Protein AF-A0A7S2HAB1-F1 (afdb_monomer_lite)

Radius of gyration: 16.55 Å; chains: 1; bounding box: 39×33×55 Å

Structure (mmCIF, N/CA/C/O backbone):
data_AF-A0A7S2HAB1-F1
#
_entry.id   AF-A0A7S2HAB1-F1
#
loop_
_atom_site.group_PDB
_atom_site.id
_atom_site.type_symbol
_atom_site.label_atom_id
_atom_site.label_alt_id
_atom_site.label_comp_id
_atom_site.label_asym_id
_atom_site.label_entity_id
_atom_site.label_seq_id
_atom_site.pdbx_PDB_ins_code
_atom_site.Cartn_x
_atom_site.Cartn_y
_atom_site.Cartn_z
_atom_site.occupancy
_atom_site.B_iso_or_equiv
_atom_site.auth_seq_id
_atom_site.auth_comp_id
_atom_site.auth_asym_id
_atom_site.auth_atom_id
_atom_site.pdbx_PDB_model_num
ATOM 1 N N . GLU A 1 1 ? -26.908 -1.853 11.798 1.00 59.94 1 GLU A N 1
ATOM 2 C CA . GLU A 1 1 ? -26.066 -0.955 10.982 1.00 59.94 1 GLU A CA 1
ATOM 3 C C . GLU A 1 1 ? -24.615 -1.283 11.288 1.00 59.94 1 GLU A C 1
ATOM 5 O O . GLU A 1 1 ? -24.338 -1.611 12.435 1.00 59.94 1 GLU A O 1
ATOM 10 N N . ARG A 1 2 ? -23.726 -1.329 10.290 1.00 74.56 2 ARG A N 1
ATOM 11 C CA . ARG A 1 2 ? -22.325 -1.710 10.513 1.00 74.56 2 ARG A CA 1
ATOM 12 C C . ARG A 1 2 ? -21.465 -0.459 10.452 1.00 74.56 2 ARG A C 1
ATOM 14 O O . ARG A 1 2 ? -21.425 0.185 9.409 1.00 74.56 2 ARG A O 1
ATOM 21 N N . ILE A 1 3 ? -20.817 -0.118 11.561 1.00 85.75 3 ILE A N 1
ATOM 22 C CA . ILE A 1 3 ? -19.961 1.065 11.643 1.00 85.75 3 ILE A CA 1
ATOM 23 C C . ILE A 1 3 ? -18.622 0.728 10.981 1.00 85.75 3 ILE A C 1
ATOM 25 O O . ILE A 1 3 ? -18.009 -0.303 11.278 1.00 85.75 3 ILE A O 1
ATOM 29 N N . VAL A 1 4 ? -18.189 1.591 10.063 1.00 90.25 4 VAL A N 1
ATOM 30 C CA . VAL A 1 4 ? -16.900 1.483 9.376 1.00 90.25 4 VAL A CA 1
ATOM 31 C C . VAL A 1 4 ? -16.124 2.786 9.516 1.00 90.25 4 VAL A C 1
ATOM 33 O O . VAL A 1 4 ? -16.705 3.865 9.435 1.00 90.25 4 VAL A O 1
ATOM 36 N N . ALA A 1 5 ? -14.812 2.675 9.701 1.00 90.19 5 ALA A N 1
ATOM 37 C CA . ALA A 1 5 ? -13.876 3.787 9.607 1.00 90.19 5 ALA A CA 1
ATOM 38 C C . ALA A 1 5 ? -12.976 3.587 8.386 1.00 90.19 5 ALA A C 1
ATOM 40 O O . ALA A 1 5 ? -12.622 2.454 8.048 1.00 90.19 5 ALA A O 1
ATOM 41 N N . VAL A 1 6 ? -12.610 4.685 7.729 1.00 92.06 6 VAL A N 1
ATOM 42 C CA . VAL A 1 6 ? -11.629 4.694 6.640 1.00 92.06 6 VAL A CA 1
ATOM 43 C C . VAL A 1 6 ? -10.464 5.567 7.074 1.00 92.06 6 VAL A C 1
ATOM 45 O O . VAL A 1 6 ? -10.680 6.721 7.432 1.00 92.06 6 VAL A O 1
ATOM 48 N N . ALA A 1 7 ? -9.253 5.019 7.047 1.00 90.31 7 ALA A N 1
ATOM 49 C CA . ALA A 1 7 ? -8.049 5.714 7.493 1.00 90.31 7 ALA A CA 1
ATOM 50 C C . ALA A 1 7 ? -6.927 5.601 6.448 1.00 90.31 7 ALA A C 1
ATOM 52 O O . ALA A 1 7 ? -6.796 4.544 5.823 1.00 90.31 7 ALA A O 1
ATOM 53 N N . PRO A 1 8 ? -6.125 6.657 6.225 1.00 91.12 8 PRO A N 1
ATOM 54 C CA . PRO A 1 8 ? -4.907 6.552 5.428 1.00 91.12 8 PRO A CA 1
ATOM 55 C C . PRO A 1 8 ? -3.875 5.644 6.114 1.00 91.12 8 PRO A C 1
ATOM 57 O O . PRO A 1 8 ? -3.981 5.345 7.304 1.00 91.12 8 PRO A O 1
ATOM 60 N N . LEU A 1 9 ? -2.871 5.208 5.352 1.00 92.25 9 LEU A N 1
ATOM 61 C CA . LEU A 1 9 ? -1.725 4.446 5.858 1.00 92.25 9 LEU A CA 1
ATOM 62 C C . LEU A 1 9 ? -0.445 5.290 5.799 1.00 92.25 9 LEU A C 1
ATOM 64 O O . LEU A 1 9 ? 0.411 5.016 4.953 1.00 92.25 9 LEU A O 1
ATOM 68 N N . PRO A 1 10 ? -0.316 6.336 6.634 1.00 92.12 10 PRO A N 1
ATOM 69 C CA . PRO A 1 10 ? 0.826 7.232 6.551 1.00 92.12 10 PRO A CA 1
ATOM 70 C C . PRO A 1 10 ? 2.140 6.480 6.765 1.00 92.12 10 PRO A C 1
ATOM 72 O O . PRO A 1 10 ? 2.191 5.560 7.576 1.00 92.12 10 PRO A O 1
ATOM 75 N N . GLY A 1 11 ? 3.188 6.839 6.023 1.00 93.81 11 GLY A N 1
ATOM 76 C CA . GLY A 1 11 ? 4.491 6.171 6.077 1.00 93.81 11 GLY A CA 1
ATOM 77 C C . GLY A 1 11 ? 4.597 4.839 5.323 1.00 93.81 11 GLY A C 1
ATOM 78 O O . GLY A 1 11 ? 5.686 4.260 5.287 1.00 93.81 11 GLY A O 1
ATOM 79 N N . LEU A 1 12 ? 3.530 4.352 4.673 1.00 96.31 12 LEU A N 1
ATOM 80 C CA . LEU A 1 12 ? 3.559 3.100 3.903 1.00 96.31 12 LEU A CA 1
ATOM 81 C C . LEU A 1 12 ? 4.658 3.102 2.829 1.00 96.31 12 LEU A C 1
ATOM 83 O O . LEU A 1 12 ? 5.412 2.134 2.724 1.00 96.31 12 LEU A O 1
ATOM 87 N N . CYS A 1 13 ? 4.768 4.167 2.029 1.00 96.62 13 CYS A N 1
ATOM 88 C CA . CYS A 1 13 ? 5.779 4.248 0.973 1.00 96.62 13 CYS A CA 1
ATOM 89 C C . CYS A 1 13 ? 7.195 4.194 1.554 1.00 96.62 13 CYS A C 1
ATOM 91 O O . CYS A 1 13 ? 8.037 3.455 1.045 1.00 96.62 13 CYS A O 1
ATOM 93 N N . GLN A 1 14 ? 7.440 4.912 2.654 1.00 96.31 14 GLN A N 1
ATOM 94 C CA . GLN A 1 14 ? 8.735 4.894 3.330 1.00 96.31 14 GLN A CA 1
ATOM 95 C C . GLN A 1 14 ? 9.059 3.499 3.880 1.00 96.31 14 GLN A C 1
ATOM 97 O O . GLN A 1 14 ? 10.152 2.997 3.650 1.00 96.31 14 GLN A O 1
ATOM 102 N N . TRP A 1 15 ? 8.095 2.822 4.510 1.00 96.31 15 TRP A N 1
ATOM 103 C CA . TRP A 1 15 ? 8.269 1.455 5.010 1.00 96.31 15 TRP A CA 1
ATOM 104 C C . TRP A 1 15 ? 8.578 0.443 3.895 1.00 96.31 15 TRP A C 1
ATOM 106 O O . TRP A 1 15 ? 9.409 -0.454 4.067 1.00 96.31 15 TRP A O 1
ATOM 116 N N . VAL A 1 16 ? 7.941 0.596 2.728 1.00 97.44 16 VAL A N 1
ATOM 117 C CA . VAL A 1 16 ? 8.246 -0.207 1.534 1.00 97.44 16 VAL A CA 1
ATOM 118 C C . VAL A 1 16 ? 9.674 0.050 1.048 1.00 97.44 16 VAL A C 1
ATOM 120 O O . VAL A 1 16 ? 10.367 -0.909 0.700 1.00 97.44 16 VAL A O 1
ATOM 123 N N . VAL A 1 17 ? 10.111 1.314 1.042 1.00 97.12 17 VAL A N 1
ATOM 124 C CA . VAL A 1 17 ? 11.467 1.729 0.647 1.00 97.12 17 VAL A CA 1
ATOM 125 C C . VAL A 1 17 ? 12.529 1.202 1.603 1.00 97.12 17 VAL A C 1
ATOM 127 O O . VAL A 1 17 ? 13.468 0.559 1.141 1.00 97.12 17 VAL A O 1
ATOM 130 N N . ASP A 1 18 ? 12.362 1.402 2.906 1.00 97.12 18 ASP A N 1
ATOM 131 C CA . ASP A 1 18 ? 13.342 1.004 3.923 1.00 97.12 18 ASP A CA 1
ATOM 132 C C . ASP A 1 18 ? 13.551 -0.514 3.969 1.00 97.12 18 ASP A C 1
ATOM 134 O O . ASP A 1 18 ? 14.650 -0.993 4.243 1.00 97.12 18 ASP A O 1
ATOM 138 N N . GLY A 1 19 ? 12.494 -1.284 3.694 1.00 96.81 19 GLY A N 1
ATOM 139 C CA . GLY A 1 19 ? 12.554 -2.742 3.643 1.00 96.81 19 GLY A CA 1
ATOM 140 C C . GLY A 1 19 ? 12.891 -3.325 2.271 1.00 96.81 19 GLY A C 1
ATOM 141 O O . GLY A 1 19 ? 12.903 -4.549 2.150 1.00 96.81 19 GLY A O 1
ATOM 142 N N . GLU A 1 20 ? 13.071 -2.495 1.237 1.00 97.00 20 GLU A N 1
ATOM 143 C CA . GLU A 1 20 ? 13.154 -2.917 -0.171 1.00 97.00 20 GLU A CA 1
ATOM 144 C C . GLU A 1 20 ? 12.101 -3.985 -0.523 1.00 97.00 20 GLU A C 1
ATOM 146 O O . GLU A 1 20 ? 12.385 -5.019 -1.136 1.00 97.00 20 GLU A O 1
ATOM 151 N N . ARG A 1 21 ? 10.854 -3.777 -0.080 1.00 96.88 21 ARG A N 1
ATOM 152 C CA . ARG A 1 21 ? 9.835 -4.844 -0.053 1.00 96.88 21 ARG A CA 1
ATOM 153 C C . ARG A 1 21 ? 9.481 -5.383 -1.440 1.00 96.88 21 ARG A C 1
ATOM 155 O O . ARG A 1 21 ? 9.085 -6.539 -1.560 1.00 96.88 21 ARG A O 1
ATOM 162 N N . TRP A 1 22 ? 9.701 -4.602 -2.501 1.00 94.75 22 TRP A N 1
ATOM 163 C CA . TRP A 1 22 ? 9.563 -5.068 -3.887 1.00 94.75 22 TRP A CA 1
ATOM 164 C C . TRP A 1 22 ? 10.493 -6.242 -4.228 1.00 94.75 22 TRP A C 1
ATOM 166 O O . TRP A 1 22 ? 10.137 -7.086 -5.049 1.00 94.75 22 TRP A O 1
ATOM 176 N N . ALA A 1 23 ? 11.667 -6.338 -3.599 1.00 94.56 23 ALA A N 1
ATOM 177 C CA . ALA A 1 23 ? 12.602 -7.438 -3.819 1.00 94.56 23 ALA A CA 1
ATOM 178 C C . ALA A 1 23 ? 12.121 -8.758 -3.189 1.00 94.56 23 ALA A C 1
ATOM 180 O O . ALA A 1 23 ? 12.582 -9.827 -3.587 1.00 94.56 23 ALA A O 1
ATOM 181 N N . GLN A 1 24 ? 11.181 -8.681 -2.242 1.00 93.69 24 GLN A N 1
ATOM 182 C CA . GLN A 1 24 ? 10.662 -9.804 -1.456 1.00 93.69 24 GLN A CA 1
ATOM 183 C C . GLN A 1 24 ? 9.354 -10.383 -2.023 1.00 93.69 24 GLN A C 1
ATOM 185 O O . GLN A 1 24 ? 8.833 -11.359 -1.487 1.00 93.69 24 GLN A O 1
ATOM 190 N N . ILE A 1 25 ? 8.817 -9.801 -3.103 1.00 93.25 25 ILE A N 1
ATOM 191 C CA . ILE A 1 25 ? 7.597 -10.284 -3.761 1.00 93.25 25 ILE A CA 1
ATOM 192 C C . ILE A 1 25 ? 7.798 -11.728 -4.233 1.00 93.25 25 ILE A C 1
ATOM 194 O O . ILE A 1 25 ? 8.777 -12.043 -4.918 1.00 93.25 25 ILE A O 1
ATOM 198 N N . ASN A 1 26 ? 6.846 -12.599 -3.887 1.00 91.75 26 ASN A N 1
ATOM 199 C CA . ASN A 1 26 ? 6.879 -14.010 -4.252 1.00 91.75 26 ASN A CA 1
ATOM 200 C C . ASN A 1 26 ? 6.689 -14.190 -5.767 1.00 91.75 26 ASN A C 1
ATOM 202 O O . ASN A 1 26 ? 5.585 -14.046 -6.290 1.00 91.75 26 ASN A O 1
ATOM 206 N N . ARG A 1 27 ? 7.773 -14.554 -6.453 1.00 91.62 27 ARG A N 1
ATOM 207 C CA . ARG A 1 27 ? 7.803 -14.756 -7.910 1.00 91.62 27 ARG A CA 1
ATOM 208 C C . ARG A 1 27 ? 7.194 -16.085 -8.354 1.00 91.62 27 ARG A C 1
ATOM 210 O O . ARG A 1 27 ? 6.917 -16.248 -9.536 1.00 91.62 27 ARG A O 1
ATOM 217 N N . ASP A 1 28 ? 6.973 -17.001 -7.415 1.00 92.62 28 ASP A N 1
ATOM 218 C CA . ASP A 1 28 ? 6.381 -18.314 -7.670 1.00 92.62 28 ASP A CA 1
ATOM 219 C C . ASP A 1 28 ? 4.848 -18.301 -7.510 1.00 92.62 28 ASP A C 1
ATOM 221 O O . ASP A 1 28 ? 4.191 -19.334 -7.658 1.00 92.62 28 ASP A O 1
ATOM 225 N N . ALA A 1 29 ? 4.252 -17.145 -7.186 1.00 88.75 29 ALA A N 1
ATOM 226 C CA . ALA A 1 29 ? 2.805 -17.009 -7.088 1.00 88.75 29 ALA A CA 1
ATOM 227 C C . ALA A 1 29 ? 2.138 -17.200 -8.470 1.00 88.75 29 ALA A C 1
ATOM 229 O O . ALA A 1 29 ? 2.630 -16.679 -9.472 1.00 88.75 29 ALA A O 1
ATOM 230 N N . PRO A 1 30 ? 1.000 -17.915 -8.552 1.00 86.81 30 PRO A N 1
ATOM 231 C CA . PRO A 1 30 ? 0.342 -18.215 -9.828 1.00 86.81 30 PRO A CA 1
ATOM 232 C C . PRO A 1 30 ? -0.183 -16.967 -10.556 1.00 86.81 30 PRO A C 1
ATOM 234 O O . PRO A 1 30 ? -0.386 -17.002 -11.766 1.00 86.81 30 PRO A O 1
ATOM 237 N N . ASP A 1 31 ? -0.409 -15.877 -9.825 1.00 85.69 31 ASP A N 1
ATOM 238 C CA . ASP A 1 31 ? -0.860 -14.570 -10.303 1.00 85.69 31 ASP A CA 1
ATOM 239 C C . ASP A 1 31 ? 0.277 -13.534 -10.389 1.00 85.69 31 ASP A C 1
ATOM 241 O O . ASP A 1 31 ? 0.007 -12.338 -10.502 1.00 85.69 31 ASP A O 1
ATOM 245 N N . PHE A 1 32 ? 1.542 -13.967 -10.325 1.00 88.31 32 PHE A N 1
ATOM 246 C CA . PHE A 1 32 ? 2.690 -13.065 -10.356 1.00 88.31 32 PHE A CA 1
ATOM 247 C C . PHE A 1 32 ? 2.772 -12.287 -11.679 1.00 88.31 32 PHE A C 1
ATOM 249 O O . PHE A 1 32 ? 2.919 -12.865 -12.758 1.00 88.31 32 PHE A O 1
ATOM 256 N N . ASP A 1 33 ? 2.738 -10.956 -11.583 1.00 87.94 33 ASP A N 1
ATOM 257 C CA . ASP A 1 33 ? 3.062 -10.050 -12.684 1.00 87.94 33 ASP A CA 1
ATOM 258 C C . ASP A 1 33 ? 4.568 -9.715 -12.639 1.00 87.94 33 ASP A C 1
ATOM 260 O O . ASP A 1 33 ? 5.022 -9.071 -11.686 1.00 87.94 33 ASP A O 1
ATOM 264 N N . PRO A 1 34 ? 5.361 -10.077 -13.669 1.00 87.69 34 PRO A N 1
ATOM 265 C CA . PRO A 1 34 ? 6.785 -9.742 -13.744 1.00 87.69 34 PRO A CA 1
ATOM 266 C C . PRO A 1 34 ? 7.085 -8.242 -13.658 1.00 87.69 34 PRO A C 1
ATOM 268 O O . PRO A 1 34 ? 8.201 -7.849 -13.317 1.00 87.69 34 PRO A O 1
ATOM 271 N N . LEU A 1 35 ? 6.105 -7.393 -13.972 1.00 88.19 35 LEU A N 1
ATOM 272 C CA . LEU A 1 35 ? 6.224 -5.945 -13.894 1.00 88.19 35 LEU A CA 1
ATOM 273 C C . LEU A 1 35 ? 5.977 -5.396 -12.483 1.00 88.19 35 LEU A C 1
ATOM 275 O O . LEU A 1 35 ? 6.306 -4.230 -12.241 1.00 88.19 35 LEU A O 1
ATOM 279 N N . ALA A 1 36 ? 5.411 -6.192 -11.570 1.00 91.25 36 ALA A N 1
ATOM 280 C CA . ALA A 1 36 ? 5.007 -5.735 -10.246 1.00 91.25 36 ALA A CA 1
ATOM 281 C C . ALA A 1 36 ? 6.181 -5.239 -9.387 1.00 91.25 36 ALA A C 1
ATOM 283 O O . ALA A 1 36 ? 6.053 -4.140 -8.853 1.00 91.25 36 ALA A O 1
ATOM 284 N N . PRO A 1 37 ? 7.346 -5.916 -9.290 1.00 93.19 37 PRO A N 1
ATOM 285 C CA . PRO A 1 37 ? 8.447 -5.427 -8.455 1.00 93.19 37 PRO A CA 1
ATOM 286 C C . PRO A 1 37 ? 8.925 -4.023 -8.842 1.00 93.19 37 PRO A C 1
ATOM 288 O O . PRO A 1 37 ? 8.944 -3.121 -8.007 1.00 93.19 37 PRO A O 1
ATOM 291 N N . GLY A 1 38 ? 9.215 -3.799 -10.128 1.00 90.81 38 GLY A N 1
ATOM 292 C CA . GLY A 1 38 ? 9.633 -2.478 -10.609 1.00 90.81 38 GLY A CA 1
ATOM 293 C C . GLY A 1 38 ? 8.518 -1.430 -10.535 1.00 90.81 38 GLY A C 1
ATOM 294 O O . GLY A 1 38 ? 8.790 -0.239 -10.411 1.00 90.81 38 GLY A O 1
ATOM 295 N N . ALA A 1 39 ? 7.250 -1.848 -10.600 1.00 91.56 39 ALA A N 1
ATOM 296 C CA . ALA A 1 39 ? 6.115 -0.950 -10.417 1.00 91.56 39 ALA A CA 1
ATOM 297 C C . ALA A 1 39 ? 5.931 -0.527 -8.952 1.00 91.56 39 ALA A C 1
ATOM 299 O O . ALA A 1 39 ? 5.723 0.656 -8.693 1.00 91.56 39 ALA A O 1
ATOM 300 N N . VAL A 1 40 ? 6.034 -1.468 -8.010 1.00 94.75 40 VAL A N 1
ATOM 301 C CA . VAL A 1 40 ? 5.970 -1.215 -6.563 1.00 94.75 40 VAL A CA 1
ATOM 302 C C . VAL A 1 40 ? 7.112 -0.300 -6.138 1.00 94.75 40 VAL A C 1
ATOM 304 O O . VAL A 1 40 ? 6.866 0.687 -5.452 1.00 94.75 40 VAL A O 1
ATOM 307 N N . GLU A 1 41 ? 8.336 -0.571 -6.598 1.00 94.75 41 GLU A N 1
ATOM 308 C CA . GLU A 1 41 ? 9.492 0.293 -6.344 1.00 94.75 41 GLU A CA 1
ATOM 309 C C . GLU A 1 41 ? 9.247 1.726 -6.837 1.00 94.75 41 GLU A C 1
ATOM 311 O O . GLU A 1 41 ? 9.425 2.684 -6.085 1.00 94.75 41 GLU A O 1
ATOM 316 N N . ALA A 1 42 ? 8.808 1.875 -8.089 1.00 91.50 42 ALA A N 1
ATOM 317 C CA . ALA A 1 42 ? 8.540 3.176 -8.691 1.00 91.50 42 ALA A CA 1
ATOM 318 C C . ALA A 1 42 ? 7.453 3.956 -7.941 1.00 91.50 42 ALA A C 1
ATOM 320 O O . ALA A 1 42 ? 7.630 5.140 -7.653 1.00 91.50 42 ALA A O 1
ATOM 321 N N . VAL A 1 43 ? 6.349 3.289 -7.589 1.00 92.94 43 VAL A N 1
ATOM 322 C CA . VAL A 1 43 ? 5.256 3.884 -6.808 1.00 92.94 43 VAL A CA 1
ATOM 323 C C . VAL A 1 43 ? 5.743 4.316 -5.426 1.00 92.94 43 VAL A C 1
ATOM 325 O O . VAL A 1 43 ? 5.539 5.469 -5.062 1.00 92.94 43 VAL A O 1
ATOM 328 N N . ALA A 1 44 ? 6.428 3.442 -4.686 1.00 94.25 44 ALA A N 1
ATOM 329 C CA . ALA A 1 44 ? 6.878 3.739 -3.326 1.00 94.25 44 ALA A CA 1
ATOM 330 C C . ALA A 1 44 ? 7.932 4.856 -3.279 1.00 94.25 44 ALA A C 1
ATOM 332 O O . ALA A 1 44 ? 7.916 5.693 -2.382 1.00 94.25 44 ALA A O 1
ATOM 333 N N . LYS A 1 45 ? 8.832 4.913 -4.267 1.00 92.06 45 LYS A N 1
ATOM 334 C CA . LYS A 1 45 ? 9.843 5.977 -4.371 1.00 92.06 45 LYS A CA 1
ATOM 335 C C . LYS A 1 45 ? 9.300 7.276 -4.973 1.00 92.06 45 LYS A C 1
ATOM 337 O O . LYS A 1 45 ? 9.994 8.290 -4.940 1.00 92.06 45 LYS A O 1
ATOM 342 N N . GLY A 1 46 ? 8.110 7.257 -5.576 1.00 86.56 46 GLY A N 1
ATOM 343 C CA . GLY A 1 46 ? 7.592 8.391 -6.342 1.00 86.56 46 GLY A CA 1
ATOM 344 C C . GLY A 1 46 ? 8.437 8.726 -7.579 1.00 86.56 46 GLY A C 1
ATOM 345 O O . GLY A 1 46 ? 8.395 9.859 -8.059 1.00 86.56 46 GLY A O 1
ATOM 346 N N . ILE A 1 47 ? 9.207 7.763 -8.103 1.00 82.88 47 ILE A N 1
ATOM 347 C CA . ILE A 1 47 ? 10.051 7.941 -9.292 1.00 82.88 47 ILE A CA 1
ATOM 348 C C . ILE A 1 47 ? 9.520 7.094 -10.455 1.00 82.88 47 ILE A C 1
ATOM 350 O O . ILE A 1 47 ? 9.127 5.947 -10.253 1.00 82.88 47 ILE A O 1
ATOM 354 N N . PRO A 1 48 ? 9.500 7.613 -11.693 1.00 70.56 48 PRO A N 1
ATOM 355 C CA . PRO A 1 48 ? 9.104 6.826 -12.854 1.00 70.56 48 PRO A CA 1
ATOM 356 C C . PRO A 1 48 ? 9.979 5.580 -13.043 1.00 70.56 48 PRO A C 1
ATOM 358 O O . PRO A 1 48 ? 11.204 5.665 -12.973 1.00 70.56 48 PRO A O 1
ATOM 361 N N . ARG A 1 49 ? 9.361 4.438 -13.372 1.00 70.38 49 ARG A N 1
ATOM 362 C CA . ARG A 1 49 ? 10.099 3.268 -13.873 1.00 70.38 49 ARG A CA 1
ATOM 363 C C . ARG A 1 49 ? 10.551 3.501 -15.315 1.00 70.38 49 ARG A C 1
ATOM 365 O O . ARG A 1 49 ? 9.810 4.106 -16.093 1.00 70.38 49 ARG A O 1
ATOM 372 N N . ALA A 1 50 ? 11.696 2.944 -15.704 1.00 57.31 50 ALA A N 1
ATOM 373 C CA . ALA A 1 50 ? 12.020 2.786 -17.119 1.00 57.31 50 ALA A CA 1
ATOM 374 C C . ALA A 1 50 ? 10.957 1.871 -17.754 1.00 57.31 50 ALA A C 1
ATOM 376 O O . ALA A 1 50 ? 10.849 0.691 -17.412 1.00 57.31 50 ALA A O 1
ATOM 377 N N . SER A 1 51 ? 10.104 2.420 -18.620 1.00 51.84 51 SER A N 1
ATOM 378 C CA . SER A 1 51 ? 9.171 1.609 -19.402 1.00 51.84 51 SER A CA 1
ATOM 379 C C . SER A 1 51 ? 9.866 1.164 -20.685 1.00 51.84 51 SER A C 1
ATOM 381 O O . SER A 1 51 ? 10.263 1.995 -21.496 1.00 51.84 51 SER A O 1
ATOM 383 N N . HIS A 1 52 ? 10.009 -0.148 -20.870 1.00 50.72 52 HIS A N 1
ATOM 384 C CA . HIS A 1 52 ? 10.329 -0.699 -22.184 1.00 50.72 52 HIS A CA 1
ATOM 385 C C . HIS A 1 52 ? 9.054 -0.630 -23.037 1.00 50.72 52 HIS A C 1
ATOM 387 O O . HIS A 1 52 ? 7.995 -1.081 -22.594 1.00 50.72 52 HIS A O 1
ATOM 393 N N . GLY A 1 53 ? 9.139 -0.070 -24.247 1.00 46.22 53 GLY A N 1
ATOM 394 C CA . GLY A 1 53 ? 8.121 -0.321 -25.273 1.00 46.22 53 GLY A CA 1
ATOM 395 C C . GLY A 1 53 ? 7.052 0.735 -25.590 1.00 46.22 53 GLY A C 1
ATOM 396 O O . GLY A 1 53 ? 6.109 0.388 -26.299 1.00 46.22 53 GLY A O 1
ATOM 397 N N . HIS A 1 54 ? 7.170 2.015 -25.214 1.00 46.28 54 HIS A N 1
ATOM 398 C CA . HIS A 1 54 ? 6.386 3.043 -25.927 1.00 46.28 54 HIS A CA 1
ATOM 399 C C . HIS A 1 54 ? 7.118 3.469 -27.204 1.00 46.28 54 HIS A C 1
ATOM 401 O O . HIS A 1 54 ? 8.012 4.315 -27.202 1.00 46.28 54 HIS A O 1
ATOM 407 N N . THR A 1 55 ? 6.736 2.849 -28.323 1.00 46.84 55 THR A N 1
ATOM 408 C CA . THR A 1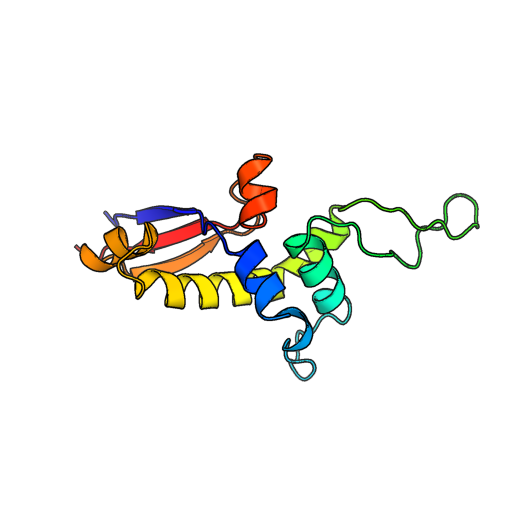 55 ? 7.153 3.265 -29.664 1.00 46.84 55 THR A CA 1
ATOM 409 C C . THR A 1 55 ? 6.242 4.389 -30.150 1.00 46.84 55 THR A C 1
ATOM 411 O O . THR A 1 55 ? 5.140 4.152 -30.637 1.00 46.84 55 THR A O 1
ATOM 414 N N . LEU A 1 56 ? 6.707 5.634 -30.052 1.00 45.47 56 LEU A N 1
ATOM 415 C CA . LEU A 1 56 ? 6.099 6.754 -30.772 1.00 45.47 56 LEU A CA 1
ATOM 416 C C . LEU A 1 56 ? 6.890 6.936 -32.074 1.00 45.47 56 LEU A C 1
ATOM 418 O O . LEU A 1 56 ? 8.092 7.195 -32.036 1.00 45.47 56 LEU A O 1
ATOM 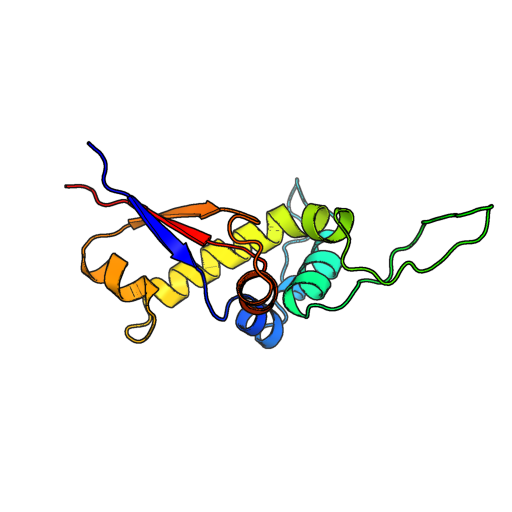422 N N . HIS A 1 57 ? 6.249 6.761 -33.232 1.00 50.31 57 HIS A N 1
ATOM 423 C CA . HIS A 1 57 ? 6.908 6.813 -34.551 1.00 50.31 57 HIS A CA 1
ATOM 424 C C . HIS A 1 57 ? 8.062 5.805 -34.747 1.00 50.31 57 HIS A C 1
ATOM 426 O O . HIS A 1 57 ? 9.068 6.126 -35.377 1.00 50.31 57 HIS A O 1
ATOM 432 N N . GLY A 1 58 ? 7.948 4.589 -34.201 1.00 50.19 58 GLY A N 1
ATOM 433 C CA . GLY A 1 58 ? 8.957 3.540 -34.413 1.00 50.19 58 GLY A CA 1
ATOM 434 C C . GLY A 1 58 ? 10.297 3.778 -33.705 1.00 50.19 58 GLY A C 1
ATOM 435 O O . GLY A 1 58 ? 11.255 3.058 -33.967 1.00 50.19 58 GLY A O 1
ATOM 436 N N . LYS A 1 59 ? 10.373 4.759 -32.796 1.00 49.16 59 LYS A N 1
ATOM 437 C CA . LYS A 1 59 ? 11.486 4.919 -31.854 1.00 49.16 59 LYS A CA 1
ATOM 438 C C . LYS A 1 59 ? 11.019 4.571 -30.453 1.00 49.16 59 LYS A C 1
ATOM 440 O O . LYS A 1 59 ? 10.023 5.120 -29.984 1.00 49.16 59 LYS A O 1
ATOM 445 N N . GLU A 1 60 ? 11.747 3.673 -29.805 1.00 47.22 60 GLU A N 1
ATOM 446 C CA . GLU A 1 60 ? 11.577 3.399 -28.386 1.00 47.22 60 GLU A CA 1
ATOM 447 C C . GLU A 1 60 ? 11.912 4.681 -27.615 1.00 47.22 60 GLU A C 1
ATOM 449 O O . GLU A 1 60 ? 13.001 5.244 -27.760 1.00 47.22 60 GLU A O 1
ATOM 454 N N . ARG A 1 61 ? 10.937 5.213 -26.879 1.00 46.50 61 ARG A N 1
ATOM 455 C CA . ARG A 1 61 ? 11.161 6.315 -25.948 1.00 46.50 61 ARG A CA 1
ATOM 456 C C . ARG A 1 61 ? 10.928 5.797 -24.543 1.00 46.50 61 ARG A C 1
ATOM 458 O O . ARG A 1 61 ? 9.861 5.268 -24.244 1.00 46.50 61 ARG A O 1
ATOM 465 N N . GLU A 1 62 ? 11.907 6.004 -23.676 1.00 47.75 62 GLU A N 1
ATOM 466 C CA . GLU A 1 62 ? 11.703 5.903 -22.238 1.00 47.75 62 GLU A CA 1
ATOM 467 C C . GLU A 1 62 ? 10.772 7.049 -21.827 1.00 47.75 62 GLU A C 1
ATOM 469 O O . GLU A 1 62 ? 11.173 8.211 -21.751 1.00 47.75 62 GLU A O 1
ATOM 474 N N . HIS A 1 63 ? 9.489 6.755 -21.629 1.00 44.78 63 HIS A N 1
ATOM 475 C CA . HIS A 1 63 ? 8.568 7.725 -21.048 1.00 44.78 63 HIS A CA 1
ATOM 476 C C . HIS A 1 63 ? 8.715 7.663 -19.522 1.00 44.78 63 HIS A C 1
ATOM 478 O O . HIS A 1 63 ? 8.210 6.749 -18.871 1.00 44.78 63 HIS A O 1
ATOM 484 N N . THR A 1 64 ? 9.436 8.638 -18.964 1.00 49.31 64 THR A N 1
ATOM 485 C CA . THR A 1 64 ? 9.708 8.839 -17.531 1.00 49.31 64 THR A CA 1
ATOM 486 C C . THR A 1 64 ? 8.528 9.501 -16.814 1.00 49.31 64 THR A C 1
ATOM 488 O O . THR A 1 64 ? 8.650 10.572 -16.226 1.00 49.31 64 THR A O 1
ATOM 491 N N . VAL A 1 65 ? 7.352 8.868 -16.843 1.00 51.00 65 VAL A N 1
ATOM 492 C CA . VAL A 1 65 ? 6.199 9.304 -16.034 1.00 51.00 65 VAL A CA 1
ATOM 493 C C . VAL A 1 65 ? 5.720 8.155 -15.153 1.00 51.00 65 VAL A C 1
ATOM 495 O O . VAL A 1 65 ? 5.641 7.008 -15.595 1.00 51.00 65 VAL A O 1
ATOM 498 N N . LEU A 1 66 ? 5.364 8.465 -13.903 1.00 66.06 66 LEU A N 1
ATOM 499 C CA . LEU A 1 66 ? 4.565 7.594 -13.039 1.00 66.06 66 LEU A CA 1
ATOM 500 C C . LEU A 1 66 ? 3.148 7.510 -13.627 1.00 66.06 66 LEU A C 1
ATOM 502 O O . LEU A 1 66 ? 2.243 8.255 -13.270 1.00 66.06 66 LEU A O 1
ATOM 506 N N . GLY A 1 67 ? 3.007 6.680 -14.659 1.00 73.94 67 GLY A N 1
ATOM 507 C CA . GLY A 1 67 ? 1.788 6.571 -15.450 1.00 73.94 67 GLY A CA 1
ATOM 508 C C . GLY A 1 67 ? 0.786 5.580 -14.867 1.00 73.94 67 GLY A C 1
ATOM 509 O O . GLY A 1 67 ? 1.117 4.746 -14.022 1.00 73.94 67 GLY A O 1
ATOM 510 N N . GLN A 1 68 ? -0.435 5.613 -15.402 1.00 80.19 68 GLN A N 1
ATOM 511 C CA . GLN A 1 68 ? -1.512 4.673 -15.068 1.00 80.19 68 GLN A CA 1
ATOM 512 C C . GLN A 1 68 ? -1.056 3.205 -15.140 1.00 80.19 68 GLN A C 1
ATOM 514 O O . GLN A 1 68 ? -1.412 2.413 -14.272 1.00 80.19 68 GLN A O 1
ATOM 519 N N . GLY A 1 69 ? -0.215 2.851 -16.120 1.00 83.38 69 GLY A N 1
ATOM 520 C CA . GLY A 1 69 ? 0.338 1.499 -16.252 1.00 83.38 69 GLY A CA 1
ATOM 521 C C . GLY A 1 69 ? 1.244 1.078 -15.088 1.00 83.38 69 GLY A C 1
ATOM 522 O O . GLY A 1 69 ? 1.257 -0.094 -14.723 1.00 83.38 69 GLY A O 1
ATOM 523 N N . THR A 1 70 ? 1.958 2.019 -14.462 1.00 87.81 70 THR A N 1
ATOM 524 C CA . THR A 1 70 ? 2.782 1.750 -13.273 1.00 87.81 70 THR A CA 1
ATOM 525 C C . THR A 1 70 ? 1.892 1.461 -12.067 1.00 87.81 70 THR A C 1
ATOM 527 O O . THR A 1 70 ? 2.053 0.427 -11.430 1.00 87.81 70 THR A O 1
ATOM 530 N N . PHE A 1 71 ? 0.893 2.306 -11.797 1.00 89.38 71 PHE A N 1
ATOM 531 C CA . PHE A 1 71 ? -0.058 2.058 -10.706 1.00 89.38 71 PHE A CA 1
ATOM 532 C C . PHE A 1 71 ? -0.875 0.777 -10.924 1.00 89.38 71 PHE A C 1
ATOM 534 O O . PHE A 1 71 ? -1.157 0.055 -9.973 1.00 89.38 71 PHE A O 1
ATOM 541 N N . GLN A 1 72 ? -1.234 0.458 -12.169 1.00 90.31 72 GLN A N 1
ATOM 542 C CA . GLN A 1 72 ? -1.948 -0.777 -12.483 1.00 90.31 72 GLN A CA 1
ATOM 543 C C . GLN A 1 72 ? -1.097 -2.021 -12.198 1.00 90.31 72 GLN A C 1
ATOM 545 O O . GLN A 1 72 ? -1.592 -2.935 -11.544 1.00 90.31 72 GLN A O 1
ATOM 550 N N . ALA A 1 73 ? 0.168 -2.036 -12.630 1.00 90.50 73 ALA A N 1
ATOM 551 C CA . ALA A 1 73 ? 1.092 -3.144 -12.371 1.00 90.50 73 ALA A CA 1
ATOM 552 C C . ALA A 1 73 ? 1.456 -3.274 -10.879 1.00 90.50 73 ALA A C 1
ATOM 554 O O . ALA A 1 73 ? 1.666 -4.376 -10.383 1.00 90.50 73 ALA A O 1
ATOM 555 N N . ALA A 1 74 ? 1.498 -2.162 -10.138 1.00 93.06 74 ALA A N 1
ATOM 556 C CA . ALA A 1 74 ? 1.773 -2.178 -8.701 1.00 93.06 74 ALA A CA 1
ATOM 557 C C . ALA A 1 74 ? 0.576 -2.647 -7.862 1.00 93.06 74 ALA A C 1
ATOM 559 O O . ALA A 1 74 ? 0.769 -3.097 -6.737 1.00 93.06 74 ALA A O 1
ATOM 560 N N . ARG A 1 75 ? -0.656 -2.536 -8.380 1.00 94.44 75 ARG A N 1
ATOM 561 C CA . ARG A 1 75 ? -1.893 -2.648 -7.593 1.00 94.44 75 ARG A CA 1
ATOM 562 C C . ARG A 1 75 ? -1.937 -3.879 -6.695 1.00 94.44 75 ARG A C 1
ATOM 564 O O . ARG A 1 75 ? -2.209 -3.734 -5.508 1.00 94.44 75 ARG A O 1
ATOM 571 N N . ALA A 1 76 ? -1.734 -5.073 -7.250 1.00 94.62 76 ALA A N 1
ATOM 572 C CA . ALA A 1 76 ? -1.913 -6.316 -6.501 1.00 94.62 76 ALA A CA 1
ATOM 573 C C . ALA A 1 76 ? -0.911 -6.416 -5.341 1.00 94.62 76 ALA A C 1
ATOM 575 O O . ALA A 1 76 ? -1.309 -6.573 -4.187 1.00 94.62 76 ALA A O 1
ATOM 576 N N . GLU A 1 77 ? 0.374 -6.244 -5.640 1.00 95.94 77 GLU A N 1
ATOM 577 C CA . GLU A 1 77 ? 1.452 -6.384 -4.660 1.00 95.94 77 GLU A CA 1
ATOM 578 C C . GLU A 1 77 ? 1.489 -5.224 -3.663 1.00 95.94 77 GLU A C 1
ATOM 580 O O . GLU A 1 77 ? 1.609 -5.448 -2.462 1.00 95.94 77 GLU A O 1
ATOM 585 N N . MET A 1 78 ? 1.268 -3.987 -4.111 1.00 96.19 78 MET A N 1
ATOM 586 C CA . MET A 1 78 ? 1.191 -2.837 -3.208 1.00 96.19 78 MET A CA 1
ATOM 587 C C . MET A 1 78 ? -0.022 -2.928 -2.270 1.00 96.19 78 MET A C 1
ATOM 589 O O . MET A 1 78 ? 0.071 -2.527 -1.116 1.00 96.19 78 MET A O 1
ATOM 593 N N . THR A 1 79 ? -1.140 -3.521 -2.710 1.00 96.62 79 THR A N 1
ATOM 594 C CA . THR A 1 79 ? -2.293 -3.800 -1.830 1.00 96.62 79 THR A CA 1
ATOM 595 C C . THR A 1 79 ? -1.947 -4.841 -0.760 1.00 96.62 79 THR A C 1
ATOM 597 O O . THR A 1 79 ? -2.337 -4.676 0.396 1.00 96.62 79 THR A O 1
ATOM 600 N N . LYS A 1 80 ? -1.200 -5.898 -1.114 1.00 95.69 80 LYS A N 1
ATOM 601 C CA . LYS A 1 80 ? -0.719 -6.909 -0.152 1.00 95.69 80 LYS A CA 1
ATOM 602 C C . LYS A 1 80 ? 0.222 -6.274 0.880 1.00 95.69 80 LYS A C 1
ATOM 604 O O . LYS A 1 80 ? 0.019 -6.460 2.077 1.00 95.69 80 LYS A O 1
ATOM 609 N N . LEU A 1 81 ? 1.176 -5.459 0.427 1.00 96.88 81 LEU A N 1
ATOM 610 C CA . LEU A 1 81 ? 2.099 -4.722 1.298 1.00 96.88 81 LEU A CA 1
ATOM 611 C C . LEU A 1 81 ? 1.373 -3.716 2.199 1.00 96.88 81 LEU A C 1
ATOM 613 O O . LEU A 1 81 ? 1.679 -3.627 3.382 1.00 96.88 81 LEU A O 1
ATOM 617 N N . ALA A 1 82 ? 0.374 -3.003 1.677 1.00 96.94 82 ALA A N 1
ATOM 618 C CA . ALA A 1 82 ? -0.466 -2.108 2.468 1.00 96.94 82 ALA A CA 1
ATOM 619 C C . ALA A 1 82 ? -1.239 -2.857 3.567 1.00 96.94 82 ALA A C 1
ATOM 621 O O . ALA A 1 82 ? -1.356 -2.357 4.682 1.00 96.94 82 ALA A O 1
ATOM 622 N N . MET A 1 83 ? -1.736 -4.064 3.276 1.00 96.06 83 MET A N 1
ATOM 623 C CA . MET A 1 83 ? -2.404 -4.913 4.268 1.00 96.06 83 MET A CA 1
ATOM 624 C C . MET A 1 83 ? -1.429 -5.367 5.364 1.00 96.06 83 MET A C 1
ATOM 626 O O . MET A 1 83 ? -1.761 -5.314 6.547 1.00 96.06 83 MET A O 1
ATOM 630 N N . GLU A 1 84 ? -0.220 -5.789 4.987 1.00 95.44 84 GLU A N 1
ATOM 631 C CA . GLU A 1 84 ? 0.831 -6.157 5.943 1.00 95.44 84 GLU A CA 1
ATOM 632 C C . GLU A 1 84 ? 1.217 -4.967 6.827 1.00 95.44 84 GLU A C 1
ATOM 634 O O . GLU A 1 84 ? 1.228 -5.083 8.052 1.00 95.44 84 GLU A O 1
ATOM 639 N N . TYR A 1 85 ? 1.456 -3.807 6.215 1.00 95.38 85 TYR A N 1
ATOM 640 C CA . TYR A 1 85 ? 1.787 -2.581 6.927 1.00 95.38 85 TYR A CA 1
ATOM 641 C C . TYR A 1 85 ? 0.681 -2.177 7.903 1.00 95.38 85 TYR A C 1
ATOM 643 O O . TYR A 1 85 ? 0.963 -1.919 9.068 1.00 95.38 85 TYR A O 1
ATOM 651 N N . ALA A 1 86 ? -0.583 -2.225 7.480 1.00 93.88 86 ALA A N 1
ATOM 652 C CA . ALA A 1 86 ? -1.718 -1.951 8.353 1.00 93.88 86 ALA A CA 1
ATOM 653 C C . ALA A 1 86 ? -1.752 -2.886 9.574 1.00 93.88 86 ALA A C 1
ATOM 655 O O . ALA A 1 86 ? -2.027 -2.451 10.689 1.00 93.88 86 ALA A O 1
ATOM 656 N N . HIS A 1 87 ? -1.439 -4.174 9.406 1.00 92.25 87 HIS A N 1
ATOM 657 C CA . HIS A 1 87 ? -1.331 -5.092 10.542 1.00 92.25 87 HIS A CA 1
ATOM 658 C C . HIS A 1 87 ? -0.192 -4.741 11.504 1.00 92.25 87 HIS A C 1
ATOM 660 O O . HIS A 1 87 ? -0.326 -4.997 12.704 1.00 92.25 87 HIS A O 1
ATOM 666 N N . VAL A 1 88 ? 0.907 -4.177 10.998 1.00 91.19 88 VAL A N 1
ATOM 667 C CA . VAL A 1 88 ? 2.009 -3.667 11.821 1.00 91.19 88 VAL A CA 1
ATOM 668 C C . VAL A 1 88 ? 1.565 -2.416 12.576 1.00 91.19 88 VAL A C 1
ATOM 670 O O . VAL A 1 88 ? 1.665 -2.391 13.800 1.00 91.19 88 VAL A O 1
ATOM 673 N N . THR A 1 89 ? 1.003 -1.419 11.888 1.00 89.50 89 THR A N 1
ATOM 674 C CA . THR A 1 89 ? 0.628 -0.136 12.502 1.00 89.50 89 THR A CA 1
ATOM 675 C C . THR A 1 89 ? -0.534 -0.262 13.481 1.00 89.50 89 THR A C 1
ATOM 677 O O . THR A 1 89 ? -0.572 0.450 14.472 1.00 89.50 89 THR A O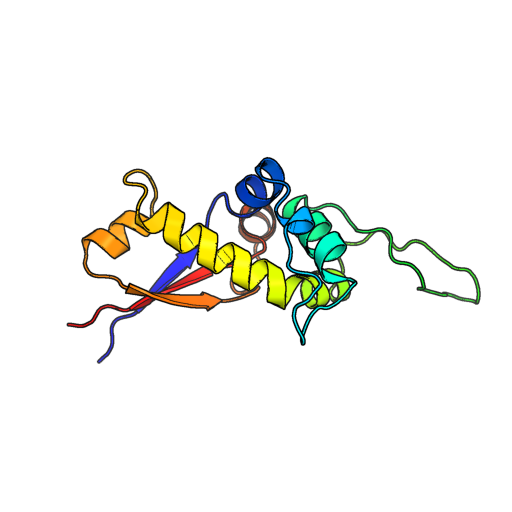 1
ATOM 680 N N . LEU A 1 90 ? -1.455 -1.211 13.288 1.00 85.44 90 LEU A N 1
ATOM 681 C CA . LEU A 1 90 ? -2.528 -1.475 14.258 1.00 85.44 90 LEU A CA 1
ATOM 682 C C . LEU A 1 90 ? -2.015 -1.986 15.611 1.00 85.44 90 LEU A C 1
ATOM 684 O O . LEU A 1 90 ? -2.751 -1.956 16.595 1.00 85.44 90 LEU A O 1
ATOM 688 N N . ARG A 1 91 ? -0.781 -2.495 15.654 1.00 83.94 91 ARG A N 1
ATOM 689 C CA . ARG A 1 91 ? -0.112 -2.967 16.874 1.00 83.94 91 ARG A CA 1
ATOM 690 C C . ARG A 1 91 ? 0.878 -1.946 17.429 1.00 83.94 91 ARG A C 1
ATOM 692 O O . ARG A 1 91 ? 1.415 -2.169 18.511 1.00 83.94 91 ARG A O 1
ATOM 699 N N . ASP A 1 92 ? 1.123 -0.871 16.692 1.00 83.44 92 ASP A N 1
ATOM 700 C CA . ASP A 1 92 ? 2.018 0.206 17.078 1.00 83.44 92 ASP A CA 1
ATOM 701 C C . ASP A 1 92 ? 1.225 1.278 17.829 1.00 83.44 92 ASP A C 1
ATOM 703 O O . ASP A 1 92 ? 0.411 1.983 17.240 1.00 83.44 92 ASP A O 1
ATOM 707 N N . GLY A 1 93 ? 1.435 1.379 19.143 1.00 74.19 93 GLY A N 1
ATOM 708 C CA . GLY A 1 93 ? 0.659 2.265 20.015 1.00 74.19 93 GLY A CA 1
ATOM 709 C C . GLY A 1 93 ? 0.745 3.751 19.654 1.00 74.19 93 GLY A C 1
ATOM 710 O O . GLY A 1 93 ? -0.146 4.505 20.042 1.00 74.19 93 GLY A O 1
ATOM 711 N N . ASP A 1 94 ? 1.765 4.151 18.891 1.00 76.19 94 ASP A N 1
ATOM 712 C CA . ASP A 1 94 ? 1.976 5.535 18.466 1.00 76.19 94 ASP A CA 1
ATOM 713 C C . ASP A 1 94 ? 1.335 5.847 17.098 1.00 76.19 94 ASP A C 1
ATOM 715 O O . ASP A 1 94 ? 1.264 7.009 16.690 1.00 76.19 94 ASP A O 1
ATOM 719 N N . ALA A 1 95 ? 0.830 4.837 16.381 1.00 79.12 95 ALA A N 1
ATOM 720 C CA . ALA A 1 95 ? 0.197 5.024 15.081 1.00 79.12 95 ALA A CA 1
ATOM 721 C C . ALA A 1 95 ? -1.287 5.407 15.212 1.00 79.12 95 ALA A C 1
ATOM 723 O O . ALA A 1 95 ? -2.049 4.786 15.951 1.00 79.12 95 ALA A O 1
ATOM 724 N N . GLU A 1 96 ? -1.754 6.353 14.390 1.00 74.31 96 GLU A N 1
ATOM 725 C CA . GLU A 1 96 ? -3.167 6.777 14.362 1.00 74.31 96 GLU A CA 1
ATOM 726 C C . GLU A 1 96 ? -4.125 5.590 14.141 1.00 74.31 96 GLU A C 1
ATOM 728 O O . GLU A 1 96 ? -5.179 5.485 14.771 1.00 74.31 96 GLU A O 1
ATOM 733 N N . THR A 1 97 ? -3.724 4.627 13.304 1.00 77.69 97 THR A N 1
ATOM 734 C CA . THR A 1 97 ? -4.518 3.415 13.052 1.00 77.69 97 THR A CA 1
ATOM 735 C C . THR A 1 97 ? -4.735 2.553 14.302 1.00 77.69 97 THR A C 1
ATOM 737 O O . THR A 1 97 ? -5.788 1.923 14.420 1.00 77.69 97 THR A O 1
ATO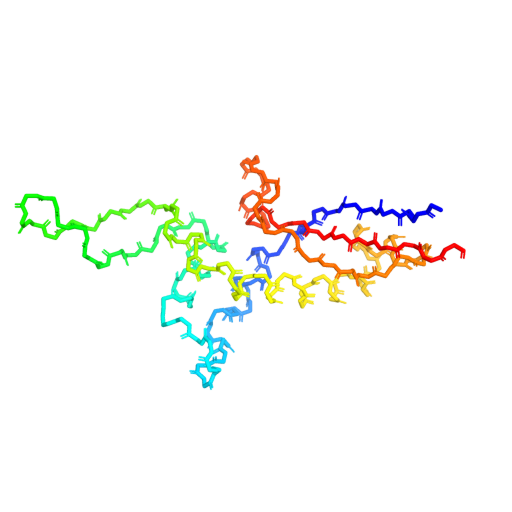M 740 N N . ALA A 1 98 ? -3.813 2.565 15.271 1.00 82.44 98 ALA A N 1
ATOM 741 C CA . ALA A 1 98 ? -3.945 1.800 16.508 1.00 82.44 98 ALA A CA 1
ATOM 742 C C . ALA A 1 98 ? -5.070 2.320 17.411 1.00 82.44 98 ALA A C 1
ATOM 744 O O . ALA A 1 98 ? -5.675 1.533 18.142 1.00 82.44 98 ALA A O 1
ATOM 745 N N . MET A 1 99 ? -5.442 3.603 17.307 1.00 84.06 99 MET A N 1
ATOM 746 C CA . MET A 1 99 ? -6.599 4.141 18.033 1.00 84.06 99 MET A CA 1
ATOM 747 C C . MET A 1 99 ? -7.902 3.442 17.631 1.00 84.06 99 MET A C 1
ATOM 749 O O . MET A 1 99 ? -8.758 3.199 18.482 1.00 84.06 99 MET A O 1
ATOM 753 N N . TYR A 1 100 ? -8.049 3.081 16.352 1.00 85.31 100 TYR A N 1
ATOM 754 C CA . TYR A 1 100 ? -9.217 2.337 15.882 1.00 85.31 100 TYR A CA 1
ATOM 755 C C . TYR A 1 100 ? -9.205 0.894 16.387 1.00 85.31 100 TYR A C 1
ATOM 757 O O . TYR A 1 100 ? -10.241 0.410 16.840 1.00 85.31 100 TYR A O 1
ATOM 765 N N . ALA A 1 101 ? -8.046 0.227 16.382 1.00 85.00 101 ALA A N 1
ATOM 766 C CA . ALA A 1 101 ? -7.904 -1.105 16.974 1.00 85.00 101 ALA A CA 1
ATOM 767 C C . ALA A 1 101 ? -8.244 -1.108 18.474 1.00 85.00 101 ALA A C 1
ATOM 769 O O . ALA A 1 101 ? -8.977 -1.982 18.936 1.00 85.00 101 ALA A O 1
ATOM 770 N N . ALA A 1 102 ? -7.786 -0.099 19.222 1.00 85.50 102 ALA A N 1
ATOM 771 C CA . ALA A 1 102 ? -8.078 0.057 20.648 1.00 85.50 102 ALA A CA 1
ATOM 772 C C . ALA A 1 102 ? -9.582 0.212 20.946 1.00 85.50 102 ALA A C 1
ATOM 774 O O . ALA A 1 102 ? -10.037 -0.151 22.028 1.00 85.50 102 ALA A O 1
ATOM 775 N N . GLN A 1 103 ? -10.365 0.704 19.981 1.00 87.75 103 GLN A N 1
ATOM 776 C CA . GLN A 1 103 ? -11.824 0.835 20.071 1.00 87.75 103 GLN A CA 1
ATOM 777 C C . GLN A 1 103 ? -12.584 -0.384 19.514 1.00 87.75 103 GLN A C 1
ATOM 779 O O . GLN A 1 103 ? -13.795 -0.317 19.314 1.00 87.75 103 GLN A O 1
ATOM 784 N N . GLY A 1 104 ? -11.898 -1.501 19.250 1.00 87.56 104 GLY A N 1
ATOM 785 C CA . GLY A 1 104 ? -12.509 -2.723 18.714 1.00 87.56 104 GLY A CA 1
ATOM 786 C C . GLY A 1 104 ? -12.627 -2.754 17.188 1.00 87.56 104 GLY A C 1
ATOM 787 O O . GLY A 1 104 ? -13.327 -3.605 16.641 1.00 87.56 104 GLY A O 1
ATOM 788 N N . GLY A 1 105 ? -11.952 -1.842 16.486 1.00 90.44 105 GLY A N 1
ATOM 789 C CA . GLY A 1 105 ? -11.887 -1.828 15.030 1.00 90.44 105 GLY A CA 1
ATOM 790 C C . GLY A 1 105 ? -11.049 -2.989 14.499 1.00 90.44 105 GLY A C 1
ATOM 791 O O . GLY A 1 105 ? -9.887 -3.159 14.863 1.00 90.44 105 GLY A O 1
ATOM 792 N N . VAL A 1 106 ? -11.625 -3.773 13.595 1.00 90.94 106 VAL A N 1
ATOM 793 C CA . VAL A 1 106 ? -10.955 -4.895 12.932 1.00 90.94 106 VAL A CA 1
ATOM 794 C C . VAL A 1 106 ? -10.657 -4.518 11.488 1.00 90.94 106 VAL A C 1
ATOM 796 O O . VAL A 1 106 ? -11.546 -4.067 10.761 1.00 90.94 106 VAL A O 1
ATOM 799 N N . LEU A 1 107 ? -9.409 -4.713 11.058 1.00 92.12 107 LEU A N 1
ATOM 800 C CA . LEU A 1 107 ? -9.000 -4.486 9.673 1.00 92.12 107 LEU A CA 1
ATOM 801 C C . LEU A 1 107 ? -9.824 -5.365 8.725 1.00 92.12 107 LEU A C 1
ATOM 803 O O . LEU A 1 107 ? -9.857 -6.585 8.872 1.00 92.12 107 LEU A O 1
ATOM 807 N N . SER A 1 108 ? -10.494 -4.735 7.761 1.00 92.94 108 SER A N 1
ATOM 808 C CA . SER A 1 108 ? -11.392 -5.411 6.822 1.00 92.94 108 SER A CA 1
ATOM 809 C C . SER A 1 108 ? -10.818 -5.468 5.410 1.00 92.94 108 SER A C 1
ATOM 811 O O . SER A 1 108 ? -10.897 -6.508 4.760 1.00 92.94 108 SER A O 1
ATOM 813 N N . SER A 1 109 ? -10.289 -4.354 4.902 1.00 94.56 109 SER A N 1
ATOM 814 C CA . SER A 1 109 ? -9.791 -4.256 3.525 1.00 94.56 109 SER A CA 1
ATOM 815 C C . SER A 1 109 ? -8.842 -3.076 3.340 1.00 94.56 109 SER A C 1
ATOM 817 O O . SER A 1 109 ? -8.854 -2.131 4.127 1.00 94.56 109 SER A O 1
ATOM 819 N N . VAL A 1 110 ? -8.065 -3.118 2.257 1.00 96.44 110 VAL A N 1
ATOM 820 C CA . VAL A 1 110 ? -7.306 -1.980 1.721 1.00 96.44 110 VAL A CA 1
ATOM 821 C C . VAL A 1 110 ? -8.048 -1.427 0.504 1.00 96.44 110 VAL A C 1
ATOM 823 O O . VAL A 1 110 ? -8.486 -2.190 -0.359 1.00 96.44 110 VAL A O 1
ATOM 826 N N . ASN A 1 111 ? -8.152 -0.105 0.411 1.00 96.31 111 ASN A N 1
ATOM 827 C CA . ASN A 1 111 ? -8.703 0.606 -0.734 1.00 96.31 111 ASN A CA 1
ATOM 828 C C . ASN A 1 111 ? -7.552 1.222 -1.539 1.00 96.31 111 ASN A C 1
ATOM 830 O O . ASN A 1 111 ? -6.920 2.189 -1.115 1.00 96.31 111 ASN A O 1
ATOM 834 N N . TRP A 1 112 ? -7.278 0.640 -2.705 1.00 95.38 112 TRP A N 1
ATOM 835 C CA . TRP A 1 112 ? -6.240 1.102 -3.626 1.00 95.38 112 TRP A CA 1
ATOM 836 C C . TRP A 1 112 ? -6.62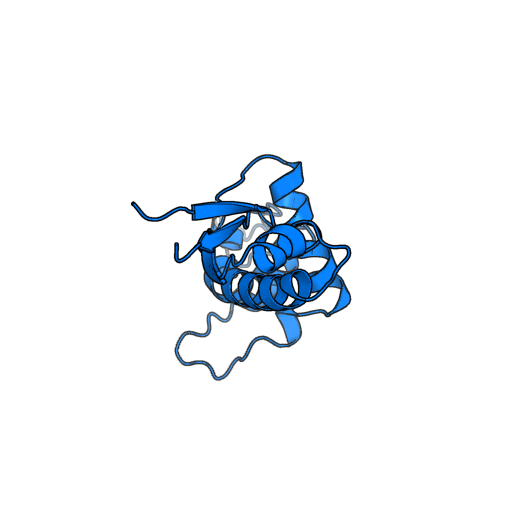9 2.419 -4.307 1.00 95.38 112 TRP A C 1
ATOM 838 O O . TRP A 1 112 ? -7.724 2.504 -4.865 1.00 95.38 112 TRP A O 1
ATOM 848 N N . MET A 1 113 ? -5.718 3.402 -4.332 1.00 92.31 113 MET A N 1
ATOM 849 C CA . MET A 1 113 ? -5.904 4.701 -5.009 1.00 92.31 113 MET A CA 1
ATOM 850 C C . MET A 1 113 ? -7.188 5.445 -4.595 1.00 92.31 113 MET A C 1
ATOM 852 O O . MET A 1 113 ? -7.815 6.132 -5.408 1.00 92.31 113 MET A O 1
ATOM 856 N N . HIS A 1 114 ? -7.591 5.283 -3.332 1.00 94.31 114 HIS A N 1
ATOM 857 C CA . HIS A 1 114 ? -8.768 5.930 -2.758 1.00 94.31 114 HIS A CA 1
ATOM 858 C C . HIS A 1 114 ? -8.510 7.414 -2.463 1.00 94.31 114 HIS A C 1
ATOM 860 O O . HIS A 1 114 ? -9.363 8.249 -2.749 1.00 94.31 114 HIS A O 1
ATOM 866 N N . ALA A 1 115 ? -7.330 7.747 -1.931 1.00 91.69 115 ALA A N 1
ATOM 867 C CA . ALA A 1 115 ? -6.882 9.127 -1.751 1.00 91.69 115 ALA A CA 1
ATOM 868 C C . ALA A 1 115 ? -5.933 9.510 -2.898 1.00 91.69 115 ALA A C 1
ATOM 870 O O . ALA A 1 115 ? -4.982 8.789 -3.182 1.00 91.69 115 ALA A O 1
ATOM 871 N N . GLN A 1 116 ? -6.222 10.604 -3.604 1.00 89.56 116 GLN A N 1
ATOM 872 C CA . GLN A 1 116 ? -5.491 11.000 -4.822 1.00 89.56 116 GLN A CA 1
ATOM 873 C C . GLN A 1 116 ? -4.866 12.392 -4.723 1.00 89.56 116 GLN A C 1
ATOM 875 O O . GLN A 1 116 ? -4.342 12.910 -5.710 1.00 89.56 116 GLN A O 1
ATOM 880 N N . ASP A 1 117 ? -4.924 13.013 -3.548 1.00 90.50 117 ASP A N 1
ATOM 881 C CA . ASP A 1 117 ? -4.137 14.203 -3.282 1.00 90.50 117 ASP A CA 1
ATOM 882 C C . ASP A 1 117 ? -2.636 13.866 -3.272 1.00 90.50 117 ASP A C 1
ATOM 884 O O . ASP A 1 117 ? -2.210 12.719 -3.105 1.00 90.50 117 ASP A O 1
ATOM 888 N N . VAL A 1 118 ? -1.820 14.890 -3.513 1.00 86.69 118 VAL A N 1
ATOM 889 C CA . VAL A 1 118 ? -0.375 14.732 -3.717 1.00 86.69 118 VAL A CA 1
ATOM 890 C C . VAL A 1 118 ? 0.316 14.159 -2.478 1.00 86.69 118 VAL A C 1
ATOM 892 O O . VAL A 1 118 ? 1.270 13.393 -2.618 1.00 86.69 118 VAL A O 1
ATOM 895 N N . GLU A 1 119 ? -0.158 14.506 -1.281 1.00 89.19 119 GLU A N 1
ATOM 896 C CA . GLU A 1 119 ? 0.426 14.036 -0.026 1.00 89.19 119 GLU A CA 1
ATOM 897 C C . GLU A 1 119 ? 0.142 12.547 0.170 1.00 89.19 119 GLU A C 1
ATOM 899 O O . GLU A 1 119 ? 1.079 11.776 0.368 1.00 89.19 119 GLU A O 1
ATOM 904 N N . ALA A 1 120 ? -1.106 12.111 -0.018 1.00 89.94 120 ALA A N 1
ATOM 905 C CA . ALA A 1 120 ? -1.477 10.702 0.065 1.00 89.94 120 ALA A CA 1
ATOM 906 C C . ALA A 1 120 ? -0.778 9.838 -0.995 1.00 89.94 120 ALA A C 1
ATOM 908 O O . ALA A 1 120 ? -0.345 8.720 -0.707 1.00 89.94 120 ALA A O 1
ATOM 909 N N . LEU A 1 121 ? -0.622 10.337 -2.224 1.00 89.69 121 LEU A N 1
ATOM 910 C CA . LEU A 1 121 ? 0.114 9.612 -3.263 1.00 89.69 121 LEU A CA 1
ATOM 911 C C . LEU A 1 121 ? 1.593 9.449 -2.906 1.00 89.69 121 LEU A C 1
ATOM 913 O O . LEU A 1 121 ? 2.161 8.383 -3.135 1.00 89.69 121 LEU A O 1
ATOM 917 N N . ARG A 1 122 ? 2.209 10.484 -2.330 1.00 89.44 122 ARG A N 1
ATOM 918 C CA . ARG A 1 122 ? 3.614 10.450 -1.918 1.00 89.44 122 ARG A CA 1
ATOM 919 C C . ARG A 1 122 ? 3.837 9.543 -0.710 1.00 89.44 122 ARG A C 1
ATOM 921 O O . ARG A 1 122 ? 4.820 8.812 -0.681 1.00 89.44 122 ARG A O 1
ATOM 928 N N . ASP A 1 123 ? 2.952 9.615 0.274 1.00 92.94 123 ASP A N 1
ATOM 929 C CA . ASP A 1 123 ? 3.158 8.985 1.575 1.00 92.94 123 ASP A CA 1
ATOM 930 C C . ASP A 1 123 ? 2.656 7.536 1.623 1.00 92.94 123 ASP A C 1
ATOM 932 O O . ASP A 1 123 ? 3.289 6.661 2.216 1.00 92.94 123 ASP A O 1
ATOM 936 N N . CYS A 1 124 ? 1.539 7.252 0.948 1.00 93.88 124 CYS A N 1
ATOM 937 C CA . CYS A 1 124 ? 0.895 5.943 1.003 1.00 93.88 124 CYS A CA 1
ATOM 938 C C . CYS A 1 124 ? 0.397 5.409 -0.343 1.00 93.88 124 CYS A C 1
ATOM 940 O O . CYS A 1 124 ? -0.417 4.487 -0.367 1.00 93.88 124 CYS A O 1
ATOM 942 N N . ALA A 1 125 ? 0.861 5.960 -1.470 1.00 93.75 125 ALA A N 1
ATOM 943 C CA . ALA A 1 125 ? 0.419 5.570 -2.812 1.00 93.75 125 ALA A CA 1
ATOM 944 C C . ALA A 1 125 ? -1.111 5.634 -2.999 1.00 93.75 125 ALA A C 1
ATOM 946 O O . ALA A 1 125 ? -1.685 4.902 -3.806 1.00 93.75 125 ALA A O 1
ATOM 947 N N . GLY A 1 126 ? -1.783 6.492 -2.224 1.00 93.38 126 GLY A N 1
ATOM 948 C CA . GLY A 1 126 ? -3.238 6.614 -2.212 1.00 93.38 126 GLY A CA 1
ATOM 949 C C . GLY A 1 126 ? -3.987 5.456 -1.545 1.00 93.38 126 GLY A C 1
ATOM 950 O O . GLY A 1 126 ? -5.209 5.354 -1.698 1.00 93.38 126 GLY A O 1
ATOM 951 N N . CYS A 1 127 ? -3.288 4.574 -0.827 1.00 96.12 127 CYS A N 1
ATOM 952 C CA . CYS A 1 127 ? -3.889 3.483 -0.070 1.00 96.12 127 CYS A CA 1
ATOM 953 C C . CYS A 1 127 ? -4.573 3.992 1.201 1.00 96.12 127 CYS A C 1
ATOM 955 O O . CYS A 1 127 ? -3.973 4.674 2.031 1.00 96.12 127 CYS A O 1
ATOM 957 N N . THR A 1 128 ? -5.812 3.560 1.406 1.00 94.81 128 THR A N 1
ATOM 958 C CA . THR A 1 128 ? -6.487 3.654 2.707 1.00 94.81 128 THR A CA 1
ATOM 959 C C . THR A 1 128 ? -6.885 2.266 3.190 1.00 94.81 128 THR A C 1
ATOM 961 O O . THR A 1 128 ? -6.886 1.305 2.421 1.00 94.81 128 THR A O 1
ATOM 964 N N . VAL A 1 129 ? -7.242 2.143 4.462 1.00 94.56 129 VAL A N 1
ATOM 965 C CA . VAL A 1 129 ? -7.804 0.922 5.042 1.00 94.56 129 VAL A CA 1
ATOM 966 C C . VAL A 1 129 ? -9.213 1.153 5.534 1.00 94.56 129 VAL A C 1
ATOM 968 O O . VAL A 1 129 ? -9.546 2.230 6.022 1.00 94.56 129 VAL A O 1
ATOM 971 N N . THR A 1 130 ? -10.031 0.113 5.435 1.00 94.62 130 THR A N 1
ATOM 972 C CA . THR A 1 130 ? -11.343 0.054 6.069 1.00 94.62 130 THR A CA 1
ATOM 973 C C . THR A 1 130 ? -11.247 -0.785 7.332 1.00 94.62 130 THR A C 1
ATOM 975 O O . THR A 1 130 ? -10.871 -1.959 7.285 1.00 94.62 130 THR A O 1
ATOM 978 N N . LEU A 1 131 ? -11.631 -0.185 8.452 1.00 92.44 131 LEU A N 1
ATOM 979 C CA . LEU A 1 131 ? -11.786 -0.838 9.744 1.00 92.44 131 LEU A CA 1
ATOM 980 C C . LEU A 1 131 ? -13.269 -0.993 10.049 1.00 92.44 131 LEU A C 1
ATOM 982 O O . LEU A 1 131 ? -14.076 -0.108 9.767 1.00 92.44 131 LEU A O 1
ATOM 986 N N . ARG A 1 132 ? -13.628 -2.133 10.622 1.00 92.94 132 ARG A N 1
ATOM 987 C CA . ARG A 1 132 ? -15.004 -2.510 10.913 1.00 92.94 132 ARG A CA 1
ATOM 988 C C . ARG A 1 132 ? -15.177 -2.706 12.404 1.00 92.94 132 ARG A C 1
ATOM 990 O O . ARG A 1 132 ? -14.366 -3.389 13.019 1.00 92.94 132 ARG A O 1
ATOM 997 N N . PHE A 1 133 ? -16.255 -2.167 12.947 1.00 90.75 133 PHE A N 1
ATOM 998 C CA . PHE A 1 133 ? -16.606 -2.326 14.350 1.00 90.75 133 PHE A CA 1
ATOM 999 C C . PHE A 1 133 ? -17.788 -3.282 14.429 1.00 90.75 133 PHE A C 1
ATOM 1001 O O . PHE A 1 133 ? -18.831 -3.052 13.806 1.00 90.75 133 PHE A O 1
ATOM 1008 N N . ASP A 1 134 ? -17.595 -4.391 15.133 1.00 83.00 134 ASP A N 1
ATOM 1009 C CA . ASP A 1 134 ? -18.689 -5.286 15.479 1.00 83.00 134 ASP A CA 1
ATOM 1010 C C . ASP A 1 134 ? -19.271 -4.746 16.800 1.00 83.00 134 ASP A C 1
ATOM 1012 O O . ASP A 1 134 ? -18.580 -4.705 17.817 1.00 83.00 134 ASP A O 1
ATOM 1016 N N . GLY A 1 135 ? -20.481 -4.179 16.714 1.00 63.47 135 GLY A N 1
ATOM 1017 C CA . GLY A 1 135 ? -21.188 -3.552 17.837 1.00 63.47 135 GLY A CA 1
ATOM 1018 C C . GLY A 1 135 ? -21.899 -4.538 18.750 1.00 63.47 135 GLY A C 1
ATOM 1019 O O . GLY A 1 135 ? -22.005 -5.730 18.378 1.00 63.47 135 GLY A O 1
#

Sequence (135 aa):
ERIVAVAPLPGLCQWVVDGERWAQINRDAPDFDPLAPGAVEAVAKGIPRASHGHTLHGKEREHTVLGQGTFQAARAEMTKLAMEYAHVTLRDGDAETAMYAAQGGVLSSVNWMHAQDVEALRDCAGCTVTLRFDG

pLDDT: mean 84.75, std 14.91, range [44.78, 97.44]

Organism: NCBI:txid156173

Foldseek 3Di:
DWDKDKFALFQLLVVCVV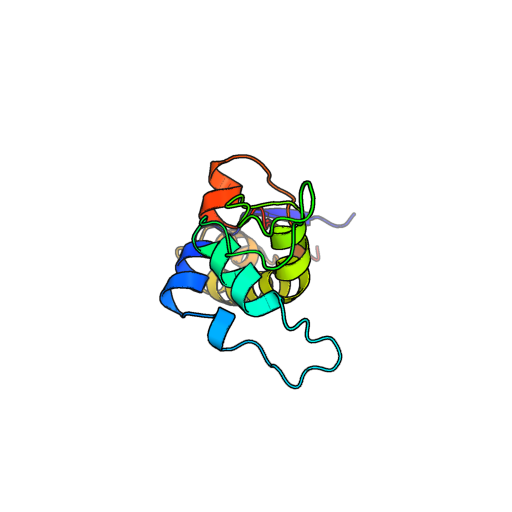VVVLVVPDCPDPPDDPLQSQLSPCQSQVWFGQDFDPDDPNDTDRPGDNDPVSLVSNVPVLQVSSVVSLVVLCPVPPHPSVVCVVVQWDWDGKDALCAPDPNSSNGRVNIMTMTIHDD

Secondary structure (DSSP, 8-state):
--EEEEEE-TTHHHHHHHTTGGGGS-TTSTT--TTHHHHHHHHHHT-----S-EEETTEEE---S--HHHHHHHHHHHHHHHHHHHHHHTT-TTSHHHHHHHTTEEEEEEETT---SHHHHHHHTT-EEEEEE--